Protein AF-A0A060BJV7-F1 (afdb_monomer)

Mean predicted aligned error: 6.26 Å

pLDDT: mean 88.0, std 12.85, range [50.69, 98.06]

Sequence (120 aa):
MVWEQTGLPELVHRLRPDVLHSPHYTSPQFPGVPVTITLHDATFFSNPEAHSPLKRQFFQKAVGRAVRRADSLVVPSLATRDETIRYVGGDPALFHVAYHGVDRSVFHPVDDEERRRVAR

Radius of gyration: 18.67 Å; Cα contacts (8 Å, |Δi|>4): 148; chains: 1; bounding box: 48×31×50 Å

Organism: NCBI:txid189682

Secondary structure (DSSP, 8-state):
-HHHHTHHHHHHHHH--S-EEESSS---S--SS-EEEE----TTTT-TTTS-HHHHHHHHHHHHHHHHH-SEEEESSHHHHHHHHHHH---GGGEEE-PPP--TTTSS---HHHHHHH--

Structure (mmCIF, N/CA/C/O backbone):
data_AF-A0A060BJV7-F1
#
_entry.id   AF-A0A060BJV7-F1
#
loop_
_atom_site.group_PDB
_atom_site.id
_atom_site.type_symbol
_atom_site.label_atom_id
_atom_site.label_alt_id
_atom_site.label_comp_id
_atom_site.label_asym_id
_atom_site.label_entity_id
_atom_site.label_seq_id
_atom_site.pdbx_PDB_ins_code
_atom_site.Cartn_x
_atom_site.Cartn_y
_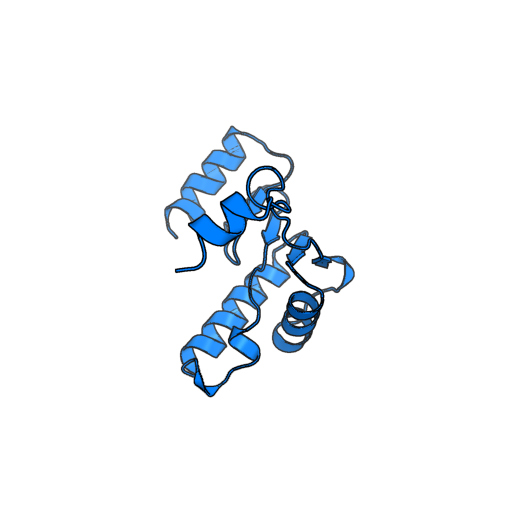atom_site.Cartn_z
_atom_site.occupancy
_atom_site.B_iso_or_equiv
_atom_site.auth_seq_id
_atom_site.auth_comp_id
_atom_site.auth_asym_id
_atom_site.auth_atom_id
_atom_site.pdbx_PDB_model_num
ATOM 1 N N . MET A 1 1 ? 0.194 15.546 7.338 1.00 70.31 1 MET A N 1
ATOM 2 C CA . MET A 1 1 ? -0.710 15.178 8.451 1.00 70.31 1 MET A CA 1
ATOM 3 C C . MET A 1 1 ? -1.943 16.067 8.529 1.00 70.31 1 MET A C 1
ATOM 5 O O . MET A 1 1 ? -3.015 15.529 8.331 1.00 70.31 1 MET A O 1
ATOM 9 N N . VAL A 1 2 ? -1.843 17.387 8.761 1.00 89.19 2 VAL A N 1
ATOM 10 C CA . VAL A 1 2 ? -3.047 18.241 8.928 1.00 89.19 2 VAL A CA 1
ATOM 11 C C . VAL A 1 2 ? -3.990 18.169 7.722 1.00 89.19 2 VAL A C 1
ATOM 13 O O . VAL A 1 2 ? -5.141 17.794 7.890 1.00 89.19 2 VAL A O 1
ATOM 16 N N . TRP A 1 3 ? -3.482 18.403 6.507 1.00 91.69 3 TRP A N 1
ATOM 17 C CA . TRP A 1 3 ? -4.282 18.304 5.278 1.00 91.69 3 TRP A CA 1
ATOM 18 C C . TRP A 1 3 ? -4.971 16.940 5.098 1.00 91.69 3 TRP A C 1
ATOM 20 O O . TRP A 1 3 ? -6.146 16.882 4.760 1.00 91.69 3 TRP A O 1
ATOM 30 N N . GLU A 1 4 ? -4.265 15.841 5.368 1.00 91.25 4 GLU A N 1
ATOM 31 C CA . GLU A 1 4 ? -4.814 14.483 5.241 1.00 91.25 4 GLU A CA 1
ATOM 32 C C . GLU A 1 4 ? -5.982 14.237 6.207 1.00 91.25 4 GLU A C 1
ATOM 34 O O . GLU A 1 4 ? -6.888 13.476 5.898 1.00 91.25 4 GLU A O 1
ATOM 39 N N . GLN A 1 5 ? -5.985 14.886 7.371 1.00 93.25 5 GLN A N 1
ATOM 40 C CA . GLN A 1 5 ? -7.025 14.689 8.378 1.00 93.25 5 GLN A CA 1
ATOM 41 C C . GLN A 1 5 ? -8.184 15.689 8.253 1.00 93.25 5 GLN A C 1
ATOM 43 O O . GLN A 1 5 ? -9.242 15.434 8.819 1.00 93.25 5 GLN A O 1
ATOM 48 N N . THR A 1 6 ? -8.016 16.800 7.524 1.00 92.88 6 THR A N 1
ATOM 49 C CA . THR A 1 6 ? -9.055 17.837 7.372 1.00 92.88 6 THR A CA 1
ATOM 50 C C . THR A 1 6 ? -9.461 18.065 5.919 1.00 92.88 6 THR A C 1
ATOM 52 O O . THR A 1 6 ? -10.615 17.851 5.558 1.00 92.88 6 THR A O 1
ATOM 55 N N . GLY A 1 7 ? -8.513 18.444 5.066 1.00 95.12 7 GLY A N 1
ATOM 56 C CA . GLY A 1 7 ? -8.778 18.786 3.673 1.00 95.12 7 GLY A CA 1
ATOM 57 C C . GLY A 1 7 ? -9.086 17.590 2.779 1.00 95.12 7 GLY A C 1
ATOM 58 O O . GLY A 1 7 ? -9.918 17.696 1.881 1.00 95.12 7 GLY A O 1
ATOM 59 N N . LEU A 1 8 ? -8.472 16.431 3.035 1.00 94.19 8 LEU A N 1
ATOM 60 C CA . LEU A 1 8 ? -8.782 15.215 2.282 1.00 94.19 8 LEU A CA 1
ATOM 61 C C . LEU A 1 8 ? -10.220 14.722 2.555 1.00 94.19 8 LEU A C 1
ATOM 63 O O . LEU A 1 8 ? -10.935 14.515 1.578 1.00 94.19 8 LEU A O 1
ATOM 67 N N . PRO A 1 9 ? -10.712 14.613 3.809 1.00 94.50 9 PRO A N 1
ATOM 68 C CA . PRO A 1 9 ? -12.130 14.351 4.079 1.00 94.50 9 PRO A CA 1
ATOM 69 C C . PRO A 1 9 ? -13.088 15.357 3.441 1.00 94.50 9 PRO A C 1
ATOM 71 O O . PRO A 1 9 ? -14.106 14.959 2.883 1.00 94.50 9 PRO A O 1
ATOM 74 N N . GLU A 1 10 ? -12.762 16.653 3.478 1.00 95.75 10 GLU A N 1
ATOM 75 C CA . GLU A 1 10 ? -13.574 17.683 2.820 1.00 95.75 10 GLU A CA 1
ATOM 76 C C . GLU A 1 10 ? -13.649 17.446 1.304 1.00 95.75 10 GLU A C 1
ATOM 78 O O . GLU A 1 10 ? -14.721 17.522 0.700 1.00 95.75 10 GLU A O 1
ATOM 83 N N . LEU A 1 11 ? -12.518 17.097 0.687 1.00 95.88 11 LEU A N 1
ATOM 84 C CA . LEU A 1 11 ? -12.453 16.756 -0.728 1.00 95.88 11 LEU A CA 1
ATOM 85 C C . LEU A 1 11 ? -13.265 15.495 -1.045 1.00 95.88 11 LEU A C 1
ATOM 87 O O . LEU A 1 11 ? -13.998 15.495 -2.031 1.00 95.88 11 LEU A O 1
ATOM 91 N N . VAL A 1 12 ? -13.178 14.453 -0.212 1.00 96.62 12 VAL A N 1
ATOM 92 C CA . VAL A 1 12 ? -13.992 1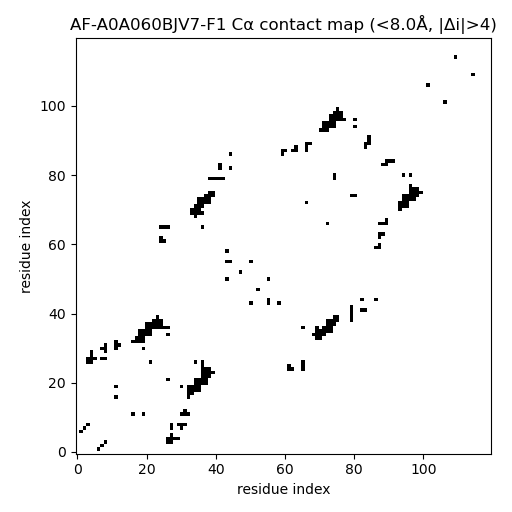3.237 -0.357 1.00 96.62 12 VAL A CA 1
ATOM 93 C C . VAL A 1 12 ? -15.477 13.577 -0.269 1.00 96.62 12 VAL A C 1
ATOM 95 O O . VAL A 1 12 ? -16.245 13.164 -1.132 1.00 96.62 12 VAL A O 1
ATOM 98 N N . HIS A 1 13 ? -15.886 14.389 0.705 1.00 95.75 13 HIS A N 1
ATOM 99 C CA . HIS A 1 13 ? -17.279 14.805 0.840 1.00 95.75 13 HIS A CA 1
ATOM 100 C C . HIS A 1 13 ? -17.774 15.586 -0.386 1.00 95.75 13 HIS A C 1
ATOM 102 O O . HIS A 1 13 ? -18.883 15.355 -0.864 1.00 95.75 13 HIS A O 1
ATOM 108 N N . ARG A 1 14 ? -16.937 16.477 -0.932 1.00 97.19 14 ARG A N 1
ATOM 109 C CA . ARG A 1 14 ? -17.271 17.291 -2.107 1.00 97.19 14 ARG A CA 1
ATOM 110 C C . ARG A 1 14 ? -17.336 16.475 -3.399 1.00 97.19 14 ARG A C 1
ATOM 112 O O . ARG A 1 14 ? -18.234 16.698 -4.206 1.00 97.19 14 ARG A O 1
ATOM 119 N N . LEU A 1 15 ? -16.385 15.566 -3.614 1.00 97.44 15 LEU A N 1
ATOM 120 C CA . LEU A 1 15 ? -16.291 14.773 -4.844 1.00 97.44 15 LEU A CA 1
ATOM 121 C C . LEU A 1 15 ? -17.174 13.521 -4.825 1.00 97.44 15 LEU A C 1
ATOM 123 O O . LEU A 1 15 ? -17.561 13.057 -5.893 1.00 97.44 15 LEU A O 1
ATOM 127 N N . ARG A 1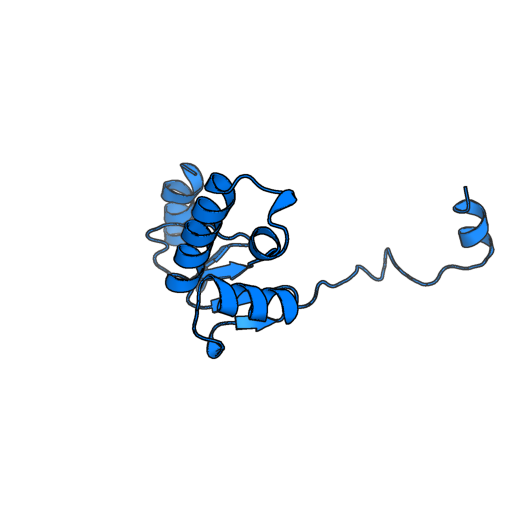 16 ? -17.513 13.005 -3.637 1.00 96.50 16 ARG A N 1
ATOM 128 C CA . ARG A 1 16 ? -18.283 11.768 -3.420 1.00 96.50 16 ARG A CA 1
ATOM 129 C C . ARG A 1 16 ? -17.736 10.570 -4.219 1.00 96.50 16 ARG A C 1
ATOM 131 O O . ARG A 1 16 ? -18.489 9.975 -4.987 1.00 96.50 16 ARG A O 1
ATOM 138 N N . PRO A 1 17 ? -16.439 10.232 -4.087 1.00 97.50 17 PRO A N 1
ATOM 139 C CA . PRO A 1 17 ? -15.899 9.034 -4.716 1.00 97.50 17 PRO A CA 1
ATOM 140 C C . PRO A 1 17 ? -16.491 7.776 -4.070 1.00 97.50 17 PRO A C 1
ATOM 142 O O . PRO A 1 17 ? -16.837 7.790 -2.890 1.00 97.50 17 PRO A O 1
ATOM 145 N N . ASP A 1 18 ? -16.529 6.670 -4.810 1.00 98.06 18 ASP A N 1
ATOM 146 C CA . ASP A 1 18 ? -16.944 5.375 -4.256 1.00 98.06 18 ASP A CA 1
ATOM 147 C C . ASP A 1 18 ? -15.888 4.781 -3.310 1.00 98.06 18 ASP A C 1
ATOM 149 O O . ASP A 1 18 ? -16.225 4.070 -2.367 1.00 98.06 18 ASP A O 1
ATOM 153 N N . VAL A 1 19 ? -14.603 5.071 -3.557 1.00 97.31 19 VAL A N 1
ATOM 154 C CA . VAL A 1 19 ? -13.457 4.556 -2.790 1.00 97.31 19 VAL A CA 1
ATOM 155 C C . VAL A 1 19 ? -12.370 5.626 -2.683 1.00 97.31 19 VAL A C 1
ATOM 157 O O . VAL A 1 19 ? -12.064 6.322 -3.654 1.00 97.31 19 VAL A O 1
ATOM 160 N N . LEU A 1 20 ? -11.738 5.725 -1.513 1.00 97.31 20 LEU A N 1
ATOM 161 C CA . LEU A 1 20 ? -10.508 6.487 -1.311 1.00 97.31 20 LEU A CA 1
ATOM 162 C C . LEU A 1 20 ? -9.297 5.551 -1.388 1.00 97.31 20 LEU A C 1
ATOM 164 O O . LEU A 1 20 ? -9.131 4.674 -0.544 1.00 97.31 20 LEU A O 1
ATOM 168 N N . HIS A 1 21 ? -8.411 5.772 -2.359 1.00 96.81 21 HIS A N 1
ATOM 169 C CA . HIS A 1 21 ? -7.136 5.057 -2.431 1.00 96.81 21 HIS A CA 1
ATOM 170 C C . HIS A 1 21 ? -6.007 5.891 -1.815 1.00 96.81 21 HIS A C 1
ATOM 172 O O . HIS A 1 21 ? -5.620 6.926 -2.356 1.00 96.81 21 HIS A O 1
ATOM 178 N N . SER A 1 22 ? -5.465 5.428 -0.690 1.00 94.81 22 SER A N 1
ATOM 179 C CA . SER A 1 22 ? -4.267 5.982 -0.055 1.00 94.81 22 SER A CA 1
ATOM 180 C C . SER A 1 22 ? -3.032 5.180 -0.488 1.00 94.81 22 SER A C 1
ATOM 182 O O . SER A 1 22 ? -2.864 4.042 -0.044 1.00 94.81 22 SER A O 1
ATOM 184 N N . PRO A 1 23 ? -2.111 5.736 -1.295 1.00 91.69 23 PRO A N 1
ATOM 185 C CA . PRO A 1 23 ? -0.916 5.027 -1.767 1.00 91.69 23 PRO A CA 1
ATOM 186 C C . PRO A 1 23 ? 0.191 4.933 -0.693 1.00 91.69 23 PRO A C 1
ATOM 188 O O . PRO A 1 23 ? 1.379 4.912 -0.998 1.00 91.69 23 PRO A O 1
ATOM 191 N N . HIS A 1 24 ? -0.186 4.953 0.584 1.00 86.31 24 HIS A N 1
ATOM 192 C CA . HIS A 1 24 ? 0.718 4.981 1.725 1.00 86.31 24 HIS A CA 1
ATOM 193 C C . HIS A 1 24 ? -0.009 4.487 2.984 1.00 86.31 24 HIS A C 1
ATOM 195 O O . HIS A 1 24 ? -1.234 4.540 3.040 1.00 86.31 24 HIS A O 1
ATOM 201 N N . TYR A 1 25 ? 0.718 4.086 4.037 1.00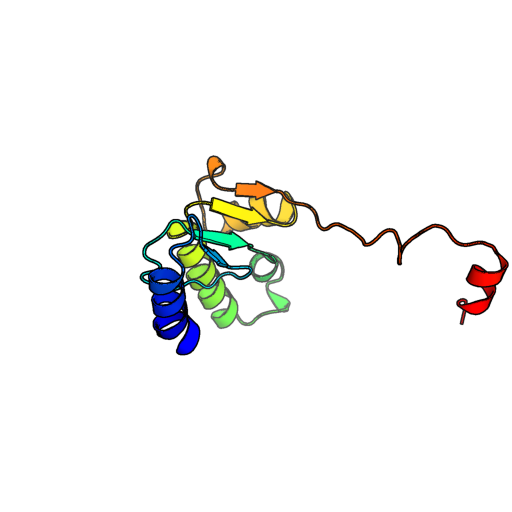 83.94 25 TYR A N 1
ATOM 202 C CA . TYR A 1 25 ? 0.150 3.547 5.290 1.00 83.94 25 TYR A CA 1
ATOM 203 C C . TYR A 1 25 ? -0.681 4.555 6.118 1.00 83.94 25 TYR A C 1
ATOM 205 O O . TYR A 1 25 ? -1.031 4.285 7.268 1.00 83.94 25 TYR A O 1
ATOM 213 N N . THR A 1 26 ? -0.978 5.733 5.573 1.00 87.94 26 THR A N 1
ATOM 214 C CA . THR A 1 26 ? -1.750 6.792 6.219 1.00 87.94 26 THR A CA 1
ATOM 215 C C . THR A 1 26 ? -3.048 7.052 5.462 1.00 87.94 26 THR A C 1
ATOM 217 O O . THR A 1 26 ? -3.111 7.033 4.232 1.00 87.94 26 THR A O 1
ATOM 220 N N . SER A 1 27 ? -4.116 7.280 6.215 1.00 91.06 27 SER A N 1
ATOM 221 C CA . SER A 1 27 ? -5.421 7.654 5.687 1.00 91.06 27 SER A CA 1
ATOM 222 C C . SER A 1 27 ? -6.140 8.561 6.692 1.00 91.06 27 SER A C 1
ATOM 224 O O . SER A 1 27 ? -5.770 8.591 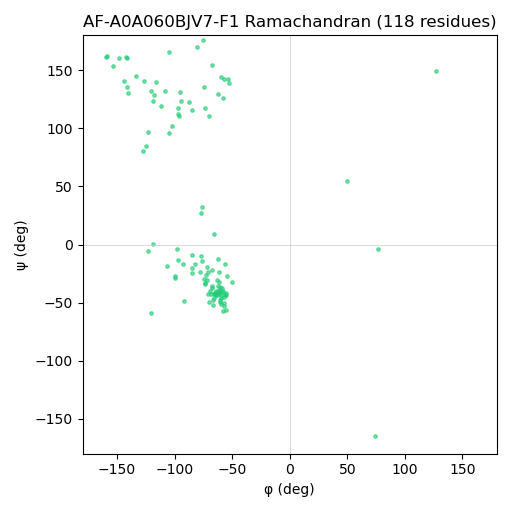7.879 1.00 91.06 27 SER A O 1
ATOM 226 N N . PRO A 1 28 ? -7.149 9.334 6.255 1.00 91.44 28 PRO A N 1
ATOM 227 C CA . PRO A 1 28 ? -7.961 10.105 7.178 1.00 91.44 28 PRO A CA 1
ATOM 228 C C . PRO A 1 28 ? -8.598 9.202 8.232 1.00 91.44 28 PRO A C 1
ATOM 230 O O . PRO A 1 28 ? -9.053 8.096 7.938 1.00 91.44 28 PRO A O 1
ATOM 233 N N . GLN A 1 29 ? -8.693 9.689 9.467 1.00 90.12 29 GLN A N 1
ATOM 234 C CA . GLN A 1 29 ? -9.404 8.969 10.517 1.00 90.12 29 GLN A CA 1
ATOM 235 C C . GLN A 1 29 ? -10.888 8.804 10.156 1.00 90.12 29 GLN A C 1
ATOM 237 O O . GLN A 1 29 ? -11.469 7.764 10.430 1.00 90.12 29 GLN A O 1
ATOM 242 N N . PHE A 1 30 ? -11.515 9.776 9.503 1.00 92.19 30 PHE A N 1
ATOM 243 C CA . PHE A 1 30 ? -12.923 9.680 9.116 1.00 92.19 30 PHE A CA 1
ATOM 244 C C . PHE A 1 30 ? -13.059 9.972 7.620 1.00 92.19 30 PHE A C 1
ATOM 246 O O . PHE A 1 30 ? -13.352 11.104 7.245 1.00 92.19 30 PHE A O 1
ATOM 253 N N . PRO A 1 31 ? -12.782 8.976 6.757 1.00 91.12 31 PRO A N 1
ATOM 254 C CA . PRO A 1 31 ? -12.785 9.158 5.308 1.00 91.12 31 PRO A CA 1
ATOM 255 C C . PRO A 1 31 ? -14.207 9.294 4.745 1.00 91.12 31 PRO A C 1
ATOM 257 O O . PRO A 1 31 ? -14.385 9.928 3.716 1.00 91.12 31 PRO A O 1
ATOM 260 N N . GLY A 1 32 ? -15.221 8.726 5.412 1.00 93.56 32 GLY A N 1
ATOM 261 C CA . GLY A 1 32 ? -16.627 8.777 4.979 1.00 93.56 32 GLY A CA 1
ATOM 262 C C . GLY A 1 32 ? -16.984 7.834 3.823 1.00 93.56 32 GLY A C 1
ATOM 263 O O . GLY A 1 32 ? -18.154 7.736 3.469 1.00 93.56 32 GLY A O 1
ATOM 264 N N . VAL A 1 33 ? -15.994 7.131 3.271 1.00 96.81 33 VAL A N 1
ATOM 265 C CA . VAL A 1 33 ? -16.099 6.157 2.174 1.00 96.81 33 VAL A CA 1
ATOM 266 C C . VAL A 1 33 ? -15.134 4.993 2.441 1.00 96.81 33 VAL A C 1
ATOM 268 O O . VAL A 1 33 ? -14.201 5.180 3.235 1.00 96.81 33 VAL A O 1
ATOM 271 N N . PRO A 1 34 ? -15.315 3.827 1.793 1.00 97.50 34 PRO A N 1
ATOM 272 C CA . PRO A 1 34 ? -14.353 2.732 1.857 1.00 97.50 34 PRO A CA 1
ATOM 273 C C . PRO A 1 34 ? -12.932 3.169 1.475 1.00 97.50 34 PRO A C 1
ATOM 275 O O . PRO A 1 34 ? -12.744 3.981 0.563 1.00 97.50 34 PRO A O 1
ATOM 278 N N . VAL A 1 35 ? -11.923 2.623 2.155 1.00 97.19 35 VAL A N 1
ATOM 279 C CA . VAL A 1 35 ? -10.511 2.973 1.964 1.00 97.19 35 VAL A CA 1
ATOM 280 C C . VAL A 1 35 ? -9.692 1.776 1.507 1.00 97.19 35 VAL A C 1
ATOM 282 O O . VAL A 1 35 ? -9.556 0.781 2.220 1.00 97.19 35 VAL A O 1
ATOM 285 N N . THR A 1 36 ? -9.034 1.938 0.364 1.00 97.62 36 THR A N 1
ATOM 286 C CA . THR A 1 36 ? -7.951 1.060 -0.080 1.00 97.62 36 THR A CA 1
ATOM 287 C C . THR A 1 36 ? -6.612 1.670 0.312 1.00 97.62 36 THR A C 1
ATOM 289 O O . THR A 1 36 ? -6.364 2.846 0.044 1.00 97.62 36 THR A O 1
ATOM 292 N N . ILE A 1 37 ? -5.720 0.889 0.919 1.00 96.81 37 ILE A N 1
ATOM 293 C CA . ILE A 1 37 ? -4.378 1.348 1.304 1.00 96.81 37 ILE A CA 1
ATOM 294 C C . ILE A 1 37 ? -3.310 0.539 0.570 1.00 96.81 37 ILE A C 1
ATOM 296 O O . ILE A 1 37 ? -3.309 -0.686 0.649 1.00 96.81 37 ILE A O 1
ATOM 300 N N . THR A 1 38 ? -2.354 1.208 -0.079 1.00 95.75 38 THR A N 1
ATOM 301 C CA . THR A 1 38 ? -1.140 0.541 -0.567 1.00 95.75 38 THR A CA 1
ATOM 302 C C . THR A 1 38 ? -0.070 0.516 0.519 1.00 95.75 38 THR A C 1
ATOM 304 O O . THR A 1 38 ? 0.371 1.560 1.005 1.00 95.75 38 THR A O 1
ATOM 307 N N . LEU A 1 39 ? 0.396 -0.681 0.867 1.00 92.81 39 LEU A N 1
ATOM 308 C CA . LEU A 1 39 ? 1.565 -0.890 1.712 1.00 92.81 39 LEU A CA 1
ATOM 309 C C . LEU A 1 39 ? 2.746 -1.267 0.817 1.00 92.81 39 LEU A C 1
ATOM 311 O O . LEU A 1 39 ? 2.849 -2.395 0.341 1.00 92.81 39 LEU A O 1
ATOM 315 N N . HIS A 1 40 ? 3.624 -0.298 0.566 1.00 86.56 40 HIS A N 1
ATOM 316 C CA . HIS A 1 40 ? 4.799 -0.501 -0.284 1.00 86.56 40 HIS A CA 1
ATOM 317 C C . HIS A 1 40 ? 5.884 -1.332 0.385 1.00 86.56 40 HIS A C 1
ATOM 319 O O . HIS A 1 40 ? 6.588 -2.074 -0.293 1.00 86.56 40 HIS A O 1
ATOM 325 N N . ASP A 1 41 ? 6.024 -1.199 1.700 1.00 74.94 41 ASP A N 1
ATOM 326 C CA . ASP A 1 41 ? 7.172 -1.751 2.388 1.00 74.94 41 ASP A CA 1
ATOM 327 C C . ASP A 1 41 ? 6.802 -2.351 3.741 1.00 74.94 41 ASP A C 1
ATOM 329 O O . ASP A 1 41 ? 6.056 -1.768 4.532 1.00 74.94 41 ASP A O 1
ATOM 333 N N . ALA A 1 42 ? 7.361 -3.529 3.980 1.00 64.75 42 ALA A N 1
ATOM 334 C CA . ALA A 1 42 ? 7.332 -4.254 5.238 1.00 64.75 42 ALA A CA 1
ATOM 335 C C . ALA A 1 42 ? 8.762 -4.456 5.793 1.00 64.75 42 ALA A C 1
ATOM 337 O O . ALA A 1 42 ? 8.927 -4.944 6.907 1.00 64.75 42 ALA A O 1
ATOM 338 N N . THR A 1 43 ? 9.811 -3.977 5.111 1.00 56.31 43 THR A N 1
ATOM 339 C CA . THR A 1 43 ? 11.218 -4.141 5.525 1.00 56.31 43 THR A CA 1
ATOM 340 C C . THR A 1 43 ? 11.567 -3.485 6.858 1.00 56.31 43 THR A C 1
ATOM 342 O O . THR A 1 43 ? 12.580 -3.831 7.468 1.00 56.31 43 THR A O 1
ATOM 345 N N . PHE A 1 44 ? 10.693 -2.634 7.407 1.00 54.69 44 PHE A N 1
ATOM 346 C CA . PHE A 1 44 ? 10.784 -2.206 8.807 1.00 54.69 44 PHE A CA 1
ATOM 347 C C . PHE A 1 44 ? 10.781 -3.379 9.802 1.00 54.69 44 PHE A C 1
ATOM 349 O O . PHE A 1 44 ? 11.133 -3.191 10.970 1.00 54.69 44 PHE A O 1
ATOM 356 N N . PHE A 1 45 ? 10.371 -4.573 9.371 1.00 53.19 45 PHE A N 1
ATOM 357 C CA . PHE A 1 45 ? 10.282 -5.756 10.208 1.00 53.19 45 PHE A CA 1
ATOM 358 C C . PHE A 1 45 ? 11.468 -6.729 10.069 1.00 53.19 45 PHE A C 1
ATOM 360 O O . PHE A 1 45 ? 11.792 -7.398 11.055 1.00 53.19 45 PHE A O 1
ATOM 367 N N . SER A 1 46 ? 12.148 -6.774 8.917 1.00 51.78 46 SER A N 1
ATOM 368 C CA . SER A 1 46 ? 13.171 -7.785 8.586 1.00 51.78 46 SER A CA 1
ATOM 369 C C . SER A 1 46 ? 14.620 -7.365 8.826 1.00 51.78 46 SER A C 1
ATOM 371 O O . SER A 1 46 ? 15.481 -8.244 8.850 1.00 51.78 46 SER A O 1
ATOM 373 N N . ASN A 1 47 ? 14.915 -6.076 9.050 1.00 50.69 47 ASN A N 1
ATOM 374 C CA . ASN A 1 47 ? 16.294 -5.622 9.276 1.00 50.69 47 ASN A CA 1
ATOM 375 C C . ASN A 1 47 ? 16.470 -4.832 10.597 1.00 50.69 47 ASN A C 1
ATOM 377 O O . ASN A 1 47 ? 16.415 -3.599 10.606 1.00 50.69 47 ASN A O 1
ATOM 381 N N . PRO A 1 48 ? 16.674 -5.523 11.740 1.00 53.25 48 PRO A N 1
ATOM 382 C CA . PRO A 1 48 ? 16.780 -4.909 13.068 1.00 53.25 48 PRO A CA 1
ATOM 383 C C . PRO A 1 48 ? 17.952 -3.931 13.226 1.00 53.25 48 PRO A C 1
ATOM 385 O O . PRO A 1 48 ? 17.890 -3.055 14.084 1.00 53.25 48 PRO A O 1
ATOM 388 N N . GLU A 1 49 ? 19.004 -4.069 12.415 1.00 55.12 49 GLU A N 1
ATOM 389 C CA . GLU A 1 49 ? 20.215 -3.240 12.492 1.00 55.12 49 GLU A CA 1
ATOM 390 C C . GLU A 1 49 ? 20.086 -1.912 11.729 1.00 55.12 49 GLU A C 1
ATOM 392 O O . GLU A 1 49 ? 20.780 -0.946 12.039 1.00 55.12 49 GLU A O 1
ATOM 397 N N . ALA A 1 50 ? 19.152 -1.816 10.776 1.00 53.12 50 ALA A N 1
ATOM 398 C CA . ALA A 1 50 ? 18.938 -0.607 9.978 1.00 53.12 50 ALA A CA 1
ATOM 399 C C . ALA A 1 50 ? 18.073 0.452 10.694 1.00 53.12 50 ALA A C 1
ATOM 401 O O . ALA A 1 50 ? 18.044 1.622 10.291 1.00 53.12 50 ALA A O 1
ATOM 402 N N . HIS A 1 51 ? 17.345 0.075 11.755 1.00 54.69 51 HIS A N 1
ATOM 403 C CA . HIS A 1 51 ? 16.353 0.938 12.398 1.00 54.69 51 HIS A CA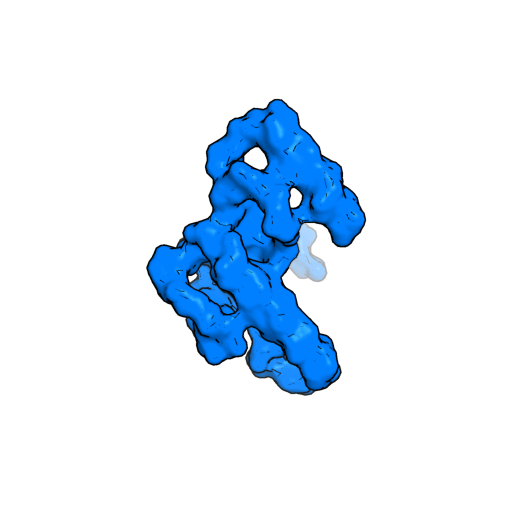 1
ATOM 404 C C . HIS A 1 51 ? 16.356 0.831 13.928 1.00 54.69 51 HIS A C 1
ATOM 406 O O . HIS A 1 51 ? 16.235 -0.245 14.501 1.00 54.69 51 HIS A O 1
ATOM 412 N N . SER A 1 52 ? 16.393 1.986 14.605 1.00 61.06 52 SER A N 1
ATOM 413 C CA . SER A 1 52 ? 16.242 2.068 16.064 1.00 61.06 52 SER A CA 1
ATOM 414 C C . SER A 1 52 ? 14.966 1.337 16.541 1.00 61.06 52 SER A C 1
ATOM 416 O O . SER A 1 52 ? 13.907 1.519 15.927 1.00 61.06 52 SER A O 1
ATOM 418 N N . PRO A 1 53 ? 15.004 0.582 17.659 1.00 62.38 53 PRO A N 1
ATOM 419 C CA . PRO A 1 53 ? 13.851 -0.147 18.207 1.00 62.38 53 PRO A CA 1
ATOM 420 C C . PRO A 1 53 ? 12.579 0.701 18.369 1.00 62.38 53 PRO A C 1
ATOM 422 O O . PRO A 1 53 ? 11.463 0.211 18.180 1.00 62.38 53 PRO A O 1
ATOM 425 N N . LEU A 1 54 ? 12.748 1.995 18.657 1.00 63.50 54 LEU A N 1
ATOM 426 C CA . LEU A 1 54 ? 11.667 2.977 18.766 1.00 63.50 54 LEU A CA 1
ATOM 427 C C . LEU A 1 54 ? 10.956 3.224 17.428 1.00 63.50 54 LEU A C 1
ATOM 429 O O . LEU A 1 54 ? 9.725 3.263 17.381 1.00 63.50 54 LEU A O 1
ATOM 433 N N . LYS A 1 55 ? 11.713 3.335 16.327 1.00 65.31 55 LYS A N 1
ATOM 434 C CA . LYS A 1 55 ? 11.142 3.463 14.979 1.00 65.31 55 LYS A CA 1
ATOM 435 C C . LYS A 1 55 ? 10.382 2.201 14.603 1.00 65.31 55 LYS A C 1
ATOM 437 O O . LYS A 1 55 ? 9.266 2.312 14.106 1.00 65.31 55 LYS A O 1
ATOM 442 N N . ARG A 1 56 ? 10.922 1.019 14.924 1.00 72.31 56 ARG A N 1
ATOM 443 C CA . ARG A 1 56 ? 10.241 -0.255 14.659 1.00 72.31 56 ARG A CA 1
ATOM 444 C C . ARG A 1 56 ? 8.860 -0.276 15.299 1.00 72.31 56 ARG A C 1
ATOM 446 O O . ARG A 1 56 ? 7.877 -0.414 14.583 1.00 72.31 56 ARG A O 1
ATOM 453 N N . GLN A 1 57 ? 8.771 -0.055 16.613 1.00 73.94 57 GLN A N 1
ATOM 454 C CA . GLN A 1 57 ? 7.492 -0.045 17.336 1.00 73.94 57 GLN A CA 1
ATOM 455 C C . GLN A 1 57 ? 6.505 0.995 16.796 1.00 73.94 57 GLN A C 1
ATOM 457 O O . GLN A 1 57 ? 5.308 0.713 16.705 1.00 73.94 57 GLN A O 1
ATOM 462 N N . PHE A 1 58 ? 6.989 2.186 16.435 1.00 79.31 58 PHE A N 1
ATOM 463 C CA . PHE A 1 58 ? 6.157 3.211 15.814 1.00 79.31 58 PHE A CA 1
ATOM 464 C C . PHE A 1 58 ? 5.564 2.724 14.485 1.00 79.31 58 PHE A C 1
ATOM 466 O O . PHE A 1 58 ? 4.347 2.790 14.308 1.00 79.31 58 PHE A O 1
ATOM 473 N N . PHE A 1 59 ? 6.389 2.168 13.594 1.00 78.56 59 PHE A N 1
ATOM 474 C CA . PHE A 1 59 ? 5.929 1.658 12.303 1.00 78.56 59 PHE A CA 1
ATOM 475 C C . PHE A 1 59 ? 4.986 0.463 12.452 1.00 78.56 59 PHE A C 1
ATOM 477 O O . PHE A 1 59 ? 3.939 0.470 11.814 1.00 78.56 59 PHE A O 1
ATOM 484 N N . GLN A 1 60 ? 5.245 -0.499 13.354 1.00 82.12 60 GLN A N 1
ATOM 485 C CA . GLN A 1 60 ? 4.294 -1.609 13.562 1.00 82.12 60 GLN A CA 1
ATOM 486 C C . GLN A 1 60 ? 2.929 -1.088 14.034 1.00 82.12 60 GLN A C 1
ATOM 488 O O . GLN A 1 60 ? 1.888 -1.572 13.596 1.00 82.12 60 GLN A O 1
ATOM 493 N N . LYS A 1 61 ? 2.910 -0.068 14.904 1.00 86.62 61 LYS A N 1
ATOM 494 C CA . LYS A 1 61 ? 1.661 0.556 15.364 1.00 86.62 61 LYS A CA 1
ATOM 495 C C . LYS A 1 61 ? 0.952 1.320 14.246 1.00 86.62 61 LYS A C 1
ATOM 497 O O . LYS A 1 61 ? -0.272 1.223 14.148 1.00 86.62 61 LYS A O 1
ATOM 502 N N . ALA A 1 62 ? 1.691 2.072 13.432 1.00 86.69 62 ALA A N 1
ATOM 503 C CA . ALA A 1 62 ? 1.145 2.845 12.319 1.00 86.69 62 ALA A CA 1
ATOM 504 C C . ALA A 1 62 ? 0.583 1.927 11.224 1.00 86.69 62 ALA A C 1
ATOM 506 O O . ALA A 1 62 ? -0.595 2.032 10.893 1.00 86.69 62 ALA A O 1
ATOM 507 N N . VAL A 1 63 ? 1.377 0.963 10.754 1.00 89.44 63 VAL A N 1
ATOM 508 C CA . VAL A 1 63 ? 0.961 -0.034 9.757 1.00 89.44 63 VAL A CA 1
ATOM 509 C C . VAL A 1 63 ? -0.164 -0.904 10.308 1.00 89.44 63 VAL A C 1
ATOM 511 O O . VAL A 1 63 ? -1.172 -1.090 9.641 1.00 89.44 63 VAL A O 1
ATOM 514 N N . GLY A 1 64 ? -0.082 -1.351 11.564 1.00 91.81 64 GLY A N 1
ATOM 515 C CA . GLY A 1 64 ? -1.172 -2.099 12.190 1.00 91.81 64 GLY A CA 1
ATOM 516 C C . GLY A 1 64 ? -2.472 -1.294 12.282 1.00 91.81 64 GLY A C 1
ATOM 517 O O . GLY A 1 64 ? -3.558 -1.859 12.184 1.00 91.81 64 GLY A O 1
ATOM 518 N N . ARG A 1 65 ? -2.400 0.034 12.446 1.00 91.38 65 ARG A N 1
ATOM 519 C CA . ARG A 1 65 ? -3.586 0.898 12.358 1.00 91.38 65 ARG A CA 1
ATOM 520 C C . ARG A 1 65 ? -4.111 0.981 10.926 1.00 91.38 65 ARG A C 1
ATOM 522 O O . ARG A 1 65 ? -5.324 0.943 10.773 1.00 91.38 65 ARG A O 1
ATOM 529 N N . ALA A 1 66 ? -3.240 1.070 9.926 1.00 91.44 66 ALA A N 1
ATOM 530 C CA . ALA A 1 66 ? -3.633 1.061 8.520 1.00 91.44 66 ALA A CA 1
ATOM 531 C C . ALA A 1 66 ? -4.367 -0.240 8.160 1.00 91.44 66 ALA A C 1
ATOM 533 O O . ALA A 1 66 ? -5.500 -0.190 7.698 1.00 91.44 66 ALA A O 1
ATOM 534 N N . VAL A 1 67 ? -3.778 -1.392 8.498 1.00 94.44 67 VAL A N 1
ATOM 535 C CA . VAL A 1 67 ? -4.352 -2.725 8.246 1.00 94.44 67 VAL A CA 1
ATOM 536 C C . VAL A 1 67 ? -5.736 -2.879 8.870 1.00 94.44 67 VAL A C 1
ATOM 538 O O . VAL A 1 67 ? -6.643 -3.384 8.226 1.00 94.44 67 VAL A O 1
ATOM 541 N N . ARG A 1 68 ? -5.931 -2.416 10.111 1.00 93.12 68 ARG A N 1
ATOM 542 C CA . ARG A 1 68 ? -7.235 -2.522 10.792 1.00 93.12 68 ARG A CA 1
ATOM 543 C C . ARG A 1 68 ? -8.316 -1.591 10.244 1.00 93.12 68 ARG A C 1
ATOM 545 O O . ARG A 1 68 ? -9.475 -1.770 10.595 1.00 93.12 68 ARG A O 1
ATOM 552 N N . ARG A 1 69 ? -7.940 -0.537 9.518 1.00 92.12 69 ARG A N 1
ATOM 553 C CA . ARG A 1 69 ? -8.872 0.501 9.046 1.00 92.12 69 ARG A CA 1
ATOM 554 C C . ARG A 1 69 ? -9.161 0.414 7.558 1.00 92.12 69 ARG A C 1
ATOM 556 O O . ARG A 1 69 ? -10.105 1.053 7.118 1.00 92.12 69 ARG A O 1
ATOM 563 N N . ALA A 1 70 ? -8.315 -0.277 6.807 1.00 95.69 70 ALA A N 1
ATOM 564 C CA . ALA A 1 70 ? -8.494 -0.450 5.384 1.00 95.69 70 ALA A CA 1
ATOM 565 C C . ALA A 1 70 ? -9.622 -1.450 5.114 1.00 95.69 70 ALA A C 1
ATOM 567 O O . ALA A 1 70 ? -9.665 -2.518 5.722 1.00 95.69 70 ALA A O 1
ATOM 568 N N . ASP A 1 71 ? -10.486 -1.113 4.164 1.00 97.25 71 ASP A N 1
ATOM 569 C CA . ASP A 1 71 ? -11.457 -2.037 3.582 1.00 97.25 71 ASP A CA 1
ATOM 570 C C . ASP A 1 71 ? -10.778 -2.971 2.568 1.00 97.25 71 ASP A C 1
ATOM 572 O O . ASP A 1 71 ? -11.250 -4.077 2.325 1.00 97.25 71 ASP A O 1
ATOM 576 N N . SER A 1 72 ? -9.643 -2.550 1.996 1.00 97.69 72 SER A N 1
ATOM 577 C CA . SER A 1 72 ? -8.748 -3.415 1.226 1.00 97.69 72 SER A CA 1
ATOM 578 C C . SER A 1 72 ? -7.301 -2.918 1.231 1.00 97.69 72 SER A C 1
ATOM 580 O O . SER A 1 72 ? -7.010 -1.729 1.386 1.00 97.69 72 SER A O 1
ATOM 582 N N . LEU A 1 73 ? -6.359 -3.841 1.066 1.00 97.94 73 LEU A N 1
ATOM 583 C CA . LEU A 1 73 ? -4.923 -3.586 1.109 1.00 97.94 73 LEU A CA 1
ATOM 584 C C . LEU A 1 73 ? -4.287 -3.990 -0.215 1.00 97.94 73 LEU A C 1
ATOM 586 O O . LEU A 1 73 ? -4.500 -5.098 -0.694 1.00 97.94 73 LEU A O 1
ATOM 590 N N . VAL A 1 74 ? -3.464 -3.119 -0.787 1.00 97.62 74 VAL A N 1
ATOM 591 C CA . VAL A 1 74 ? -2.659 -3.412 -1.976 1.00 97.62 74 VAL A CA 1
ATOM 592 C C . VAL A 1 74 ? -1.197 -3.525 -1.565 1.00 97.62 74 VAL A C 1
ATOM 594 O O . VAL A 1 74 ? -0.676 -2.674 -0.848 1.00 97.62 74 VAL A O 1
ATOM 597 N N . VAL A 1 75 ? -0.517 -4.570 -2.019 1.00 96.38 75 VAL A N 1
ATOM 598 C CA . VAL A 1 75 ? 0.902 -4.814 -1.724 1.00 96.38 75 VAL A CA 1
ATOM 599 C C . VAL A 1 75 ? 1.656 -5.183 -3.000 1.00 96.38 75 VAL A C 1
ATOM 601 O O . VAL A 1 75 ? 1.094 -5.867 -3.857 1.00 96.38 75 VAL A O 1
ATOM 604 N N . PRO A 1 76 ? 2.930 -4.781 -3.150 1.00 95.81 76 PRO A N 1
ATOM 605 C CA . PRO A 1 76 ? 3.674 -4.988 -4.390 1.00 95.81 76 PRO A CA 1
ATOM 606 C C . PRO A 1 76 ? 4.167 -6.425 -4.576 1.00 95.81 76 PRO A C 1
ATOM 608 O O . PRO A 1 76 ? 4.683 -6.771 -5.637 1.00 95.81 76 PRO A O 1
ATOM 611 N N . SER A 1 77 ? 4.065 -7.268 -3.546 1.00 94.94 77 SER A N 1
ATOM 612 C CA . SER A 1 77 ? 4.544 -8.644 -3.594 1.00 94.94 77 SER A CA 1
ATOM 613 C C . SER A 1 77 ? 3.881 -9.532 -2.540 1.00 94.94 77 SER A C 1
ATOM 615 O O . SER A 1 77 ? 3.352 -9.051 -1.534 1.00 94.94 77 SER A O 1
ATOM 617 N N . LEU A 1 78 ? 3.976 -10.849 -2.746 1.00 95.56 78 LEU A N 1
ATOM 618 C CA . LEU A 1 78 ? 3.637 -11.848 -1.728 1.00 95.56 78 LEU A CA 1
ATOM 619 C C . LEU A 1 78 ? 4.515 -11.701 -0.479 1.00 95.56 78 LEU A C 1
ATOM 621 O O . LEU A 1 78 ? 4.013 -11.832 0.630 1.00 95.56 78 LEU A O 1
ATOM 625 N N . ALA A 1 79 ? 5.794 -11.351 -0.646 1.00 92.25 79 ALA A N 1
ATOM 626 C CA . ALA A 1 79 ? 6.705 -11.146 0.477 1.00 92.25 79 ALA A CA 1
ATOM 627 C C . ALA A 1 79 ? 6.219 -10.013 1.396 1.00 92.25 79 ALA A C 1
ATOM 629 O O . ALA A 1 79 ? 6.099 -10.210 2.601 1.00 92.25 79 ALA A O 1
ATOM 630 N N . THR A 1 80 ? 5.841 -8.863 0.825 1.00 91.81 80 THR A N 1
ATOM 631 C CA . THR A 1 80 ? 5.295 -7.727 1.583 1.00 91.81 80 THR A CA 1
ATOM 632 C C . THR A 1 80 ? 3.989 -8.096 2.286 1.00 91.81 80 THR A C 1
ATOM 634 O O . THR A 1 80 ? 3.790 -7.717 3.442 1.00 91.81 80 THR A O 1
ATOM 637 N N . ARG A 1 81 ? 3.108 -8.863 1.623 1.00 94.62 81 ARG A N 1
ATOM 638 C CA . ARG A 1 81 ? 1.870 -9.385 2.224 1.00 94.62 81 ARG A CA 1
ATOM 639 C C . ARG A 1 81 ? 2.172 -10.228 3.460 1.00 94.62 81 ARG A C 1
ATOM 641 O O . ARG A 1 81 ? 1.669 -9.947 4.545 1.00 94.62 81 ARG A O 1
ATOM 648 N N . ASP A 1 82 ? 2.984 -11.260 3.273 1.00 93.12 82 ASP A N 1
ATOM 649 C CA . ASP A 1 82 ? 3.236 -12.293 4.273 1.00 93.12 82 ASP A CA 1
ATOM 650 C C . ASP A 1 82 ? 3.996 -11.717 5.467 1.00 93.12 82 ASP A C 1
ATOM 652 O O . ASP A 1 82 ? 3.701 -12.043 6.617 1.00 93.12 82 ASP A O 1
ATOM 656 N N . GLU A 1 83 ? 4.926 -10.798 5.210 1.00 90.56 83 GLU A N 1
ATOM 657 C CA . GLU A 1 83 ? 5.634 -10.068 6.250 1.00 90.56 83 GLU A CA 1
ATOM 658 C C . GLU A 1 83 ? 4.691 -9.145 7.033 1.00 90.56 83 GLU A C 1
ATOM 660 O O . GLU A 1 83 ? 4.670 -9.183 8.262 1.00 90.56 83 GLU A O 1
ATOM 665 N N . THR A 1 84 ? 3.835 -8.379 6.352 1.00 91.44 84 THR A N 1
ATOM 666 C CA . THR A 1 84 ? 2.837 -7.536 7.028 1.00 91.44 84 THR A CA 1
ATOM 667 C C . THR A 1 84 ? 1.946 -8.380 7.943 1.00 91.44 84 THR A C 1
ATOM 669 O O . THR A 1 84 ? 1.841 -8.093 9.136 1.00 91.44 84 THR A O 1
ATOM 672 N N . ILE A 1 85 ? 1.379 -9.476 7.433 1.00 93.25 85 ILE A N 1
ATOM 673 C CA . ILE A 1 85 ? 0.527 -10.376 8.223 1.00 93.25 85 ILE A CA 1
ATOM 674 C C . ILE A 1 85 ? 1.300 -10.958 9.412 1.00 93.25 85 ILE A C 1
ATOM 676 O O . ILE A 1 85 ? 0.786 -10.970 10.531 1.00 93.25 85 ILE A O 1
ATOM 680 N N . ARG A 1 86 ? 2.552 -11.386 9.212 1.00 90.69 86 ARG A N 1
ATOM 681 C CA . ARG A 1 86 ? 3.401 -11.938 10.278 1.00 90.69 86 ARG A CA 1
ATOM 682 C C . ARG A 1 86 ? 3.623 -10.952 11.426 1.00 90.69 86 ARG A C 1
ATOM 684 O O . ARG A 1 86 ? 3.631 -11.377 12.579 1.00 90.69 86 ARG A O 1
ATOM 691 N N . TYR A 1 87 ? 3.845 -9.671 11.136 1.00 86.81 87 TYR A N 1
ATOM 692 C CA . TYR A 1 87 ? 4.276 -8.701 12.150 1.00 86.81 87 TYR A CA 1
ATOM 693 C C . TYR A 1 87 ? 3.164 -7.815 12.711 1.00 86.81 87 TYR A C 1
ATOM 695 O O . TYR A 1 87 ? 3.281 -7.361 13.851 1.00 86.81 87 TYR A O 1
ATOM 703 N N . VAL A 1 88 ? 2.111 -7.536 11.941 1.00 89.75 88 VAL A N 1
ATOM 704 C CA . VAL A 1 88 ? 1.001 -6.668 12.374 1.00 89.75 88 VAL A CA 1
ATOM 705 C C . VAL A 1 88 ? -0.370 -7.343 12.316 1.00 89.75 88 VAL A C 1
ATOM 707 O O . VAL A 1 88 ? -1.345 -6.756 12.791 1.00 89.75 88 VAL A O 1
ATOM 710 N N . GLY A 1 89 ? -0.448 -8.570 11.796 1.00 91.19 89 GLY A N 1
ATOM 711 C CA . GLY A 1 89 ? -1.704 -9.275 11.557 1.00 91.19 89 GLY A CA 1
ATOM 712 C C . GLY A 1 89 ? -2.463 -8.723 10.350 1.00 91.19 89 GLY A C 1
ATOM 713 O O . GLY A 1 89 ? -1.918 -7.980 9.535 1.00 91.19 89 GLY A O 1
ATOM 714 N N . GLY A 1 90 ? -3.738 -9.090 10.250 1.00 92.69 90 GLY A N 1
ATOM 715 C CA . GLY A 1 90 ? -4.632 -8.708 9.156 1.00 92.69 90 GLY A CA 1
ATOM 716 C C . GLY A 1 90 ? -5.301 -9.928 8.537 1.00 92.69 90 GLY A C 1
ATOM 717 O O . GLY A 1 90 ? -4.729 -11.016 8.544 1.00 92.69 90 GLY A O 1
ATOM 718 N N . ASP A 1 91 ? -6.520 -9.748 8.034 1.00 95.81 91 ASP A N 1
ATOM 719 C CA . ASP A 1 91 ? -7.233 -10.792 7.301 1.00 95.81 91 ASP A CA 1
ATOM 720 C C . ASP A 1 91 ? -6.596 -10.956 5.908 1.00 95.81 91 ASP A C 1
ATOM 722 O O . ASP A 1 91 ? -6.625 -9.999 5.129 1.00 95.81 91 ASP A O 1
ATOM 726 N N . PRO A 1 92 ? -6.029 -12.133 5.567 1.00 95.75 92 PRO A N 1
ATOM 727 C CA . PRO A 1 92 ? -5.438 -12.380 4.254 1.00 95.75 92 PRO A CA 1
ATOM 728 C C . PRO A 1 92 ? -6.386 -12.102 3.082 1.00 95.75 92 PRO A C 1
ATOM 730 O O . PRO A 1 92 ? -5.907 -11.764 2.001 1.00 95.75 92 PRO A O 1
ATOM 733 N N . ALA A 1 93 ? -7.705 -12.215 3.281 1.00 97.12 93 ALA A N 1
ATOM 734 C CA . ALA A 1 93 ? -8.705 -11.954 2.247 1.00 97.12 93 ALA A CA 1
ATOM 735 C C . ALA A 1 93 ? -8.773 -10.476 1.827 1.00 97.12 93 ALA A C 1
ATOM 737 O O . ALA A 1 93 ? -9.213 -10.182 0.718 1.00 97.12 93 ALA A O 1
ATOM 738 N N . LEU A 1 94 ? -8.303 -9.557 2.677 1.00 97.12 94 LEU A N 1
ATOM 739 C CA . LEU A 1 94 ? -8.252 -8.124 2.377 1.00 97.12 94 LEU A CA 1
ATOM 740 C C . LEU A 1 94 ? -6.989 -7.720 1.604 1.00 97.12 94 LEU A C 1
ATOM 742 O O . LEU A 1 94 ? -6.888 -6.574 1.171 1.00 97.12 94 LEU A O 1
ATOM 746 N N . PHE A 1 95 ? -6.008 -8.616 1.446 1.00 97.75 95 PHE A N 1
ATOM 747 C CA . PHE A 1 95 ? -4.752 -8.311 0.760 1.00 97.75 95 PHE A CA 1
ATOM 748 C C . PHE A 1 95 ? -4.792 -8.692 -0.722 1.00 97.75 95 PHE A C 1
ATOM 750 O O . PHE A 1 95 ? -4.922 -9.858 -1.093 1.00 97.75 95 PHE A O 1
ATOM 757 N N . HIS A 1 96 ? -4.523 -7.707 -1.570 1.00 97.94 96 HIS A N 1
ATOM 758 C CA . HIS A 1 96 ? -4.395 -7.833 -3.013 1.00 97.94 96 HIS A CA 1
ATOM 759 C C . HIS A 1 96 ? -2.942 -7.594 -3.429 1.00 97.94 96 HIS A C 1
ATOM 761 O O . HIS A 1 96 ? -2.378 -6.521 -3.207 1.00 97.94 96 HIS A O 1
ATOM 767 N N . VAL A 1 97 ? -2.321 -8.597 -4.048 1.00 97.50 97 VAL A N 1
ATOM 768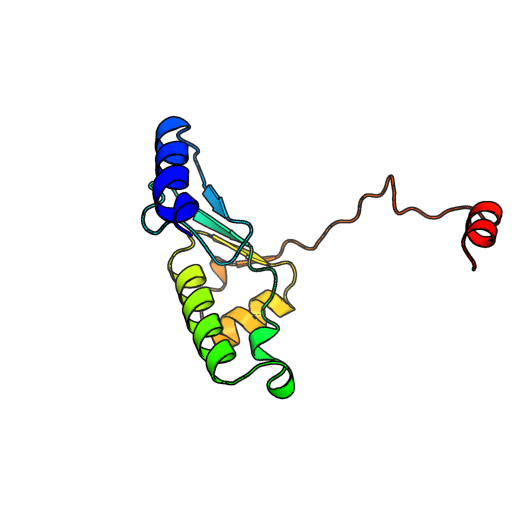 C CA . VAL A 1 97 ? -0.957 -8.467 -4.574 1.00 97.50 97 VAL A CA 1
ATOM 769 C C . VAL A 1 97 ? -1.018 -7.852 -5.969 1.00 97.50 97 VAL A C 1
ATOM 771 O O . VAL A 1 97 ? -1.545 -8.465 -6.894 1.00 97.50 97 VAL A O 1
ATOM 774 N N . ALA A 1 98 ? -0.454 -6.657 -6.119 1.00 96.81 98 ALA A N 1
ATOM 775 C CA . ALA A 1 98 ? -0.331 -5.950 -7.387 1.00 96.81 98 ALA A CA 1
ATOM 776 C C . ALA A 1 98 ? 1.145 -5.630 -7.648 1.00 96.81 98 ALA A C 1
ATOM 778 O O . ALA A 1 98 ? 1.678 -4.644 -7.138 1.00 96.81 98 ALA A O 1
ATOM 779 N N . TYR A 1 99 ? 1.813 -6.480 -8.432 1.00 96.12 99 TYR A N 1
ATOM 780 C CA . TYR A 1 99 ? 3.220 -6.293 -8.782 1.00 96.12 99 TYR A CA 1
ATOM 781 C C . TYR A 1 99 ? 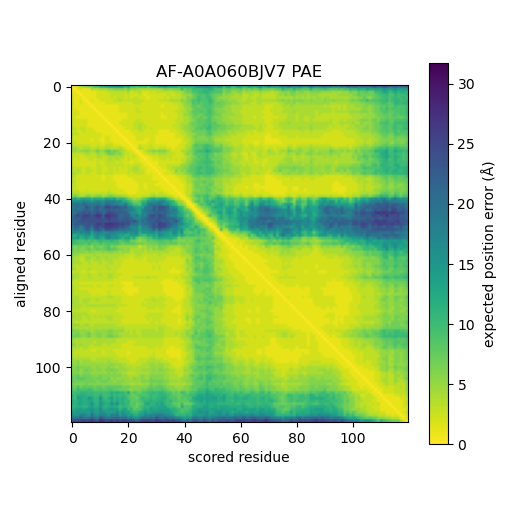3.447 -4.973 -9.521 1.00 96.12 99 TYR A C 1
ATOM 783 O O . TYR A 1 99 ? 2.627 -4.548 -10.336 1.00 96.12 99 TYR A O 1
ATOM 791 N N . HIS A 1 100 ? 4.589 -4.340 -9.260 1.00 93.69 100 HIS A N 1
ATOM 792 C CA . HIS A 1 100 ? 4.977 -3.142 -9.990 1.00 93.69 100 HIS A CA 1
ATOM 793 C C . HIS A 1 100 ? 5.163 -3.446 -11.478 1.00 93.69 100 HIS A C 1
ATOM 795 O O . HIS A 1 100 ? 5.852 -4.391 -11.864 1.00 93.69 100 HIS A O 1
ATOM 801 N N . GLY A 1 101 ? 4.526 -2.623 -12.307 1.00 93.38 101 GLY A N 1
ATOM 802 C CA . GLY A 1 101 ? 4.748 -2.614 -13.743 1.00 93.38 101 GLY A CA 1
ATOM 803 C C . GLY A 1 101 ? 6.005 -1.832 -14.114 1.00 93.38 101 GLY A C 1
ATOM 804 O O . GLY A 1 101 ? 6.582 -1.111 -13.302 1.00 93.38 101 GLY A O 1
ATOM 805 N N . VAL A 1 102 ? 6.388 -1.951 -15.381 1.00 95.75 102 VAL A N 1
ATOM 806 C CA . VAL A 1 102 ? 7.433 -1.142 -16.005 1.00 95.75 102 VAL A CA 1
ATOM 807 C C . VAL A 1 102 ? 6.867 -0.514 -17.275 1.00 95.75 102 VAL A C 1
ATOM 809 O O . VAL A 1 102 ? 6.107 -1.162 -18.000 1.00 95.75 102 VAL A O 1
ATOM 812 N N . ASP A 1 103 ? 7.214 0.744 -17.541 1.00 96.25 103 ASP A N 1
ATOM 813 C CA . ASP A 1 103 ? 6.847 1.405 -18.791 1.00 96.25 103 ASP A CA 1
ATOM 814 C C . ASP A 1 103 ? 7.642 0.792 -19.947 1.00 96.25 103 ASP A C 1
ATOM 816 O O . ASP A 1 103 ? 8.853 0.974 -20.043 1.00 96.25 103 ASP A O 1
ATOM 820 N N . ARG A 1 104 ? 6.961 0.061 -20.832 1.00 95.31 104 ARG A N 1
ATOM 821 C CA . ARG A 1 104 ? 7.591 -0.634 -21.964 1.00 95.31 104 ARG A CA 1
ATOM 822 C C . ARG A 1 104 ? 7.984 0.294 -23.112 1.00 95.31 104 ARG A C 1
ATOM 824 O O . ARG A 1 104 ? 8.741 -0.127 -23.977 1.00 95.31 104 ARG A O 1
ATOM 831 N N . SER A 1 105 ? 7.490 1.531 -23.140 1.00 94.38 105 SER A N 1
ATOM 832 C CA . SER A 1 105 ? 7.961 2.535 -24.102 1.00 94.38 105 SER A CA 1
ATOM 833 C C . SER A 1 105 ? 9.347 3.057 -23.724 1.00 94.38 105 SER A C 1
ATOM 835 O O . SER A 1 105 ? 10.154 3.358 -24.598 1.00 94.38 105 SER A O 1
ATOM 837 N N . VAL A 1 106 ? 9.655 3.073 -22.424 1.00 92.94 106 VAL A N 1
ATOM 838 C CA . VAL A 1 106 ? 10.955 3.481 -21.880 1.00 92.94 106 VAL A CA 1
ATOM 839 C C . VAL A 1 106 ? 11.891 2.280 -21.734 1.00 92.94 106 VAL A C 1
ATOM 841 O O . VAL A 1 106 ? 13.029 2.320 -22.188 1.00 92.94 106 VAL A O 1
ATOM 844 N N . PHE A 1 107 ? 11.410 1.188 -21.137 1.00 92.94 107 PHE A N 1
ATOM 845 C CA . PHE A 1 107 ? 12.177 -0.029 -20.880 1.00 92.94 107 PHE A CA 1
ATOM 846 C C . PHE A 1 107 ? 11.786 -1.127 -21.864 1.00 92.94 107 PHE A C 1
ATOM 848 O O . PHE A 1 107 ? 10.825 -1.874 -21.664 1.00 92.94 107 PHE A O 1
ATOM 855 N N . HIS A 1 108 ? 12.573 -1.242 -22.922 1.00 92.94 108 HIS A N 1
ATOM 856 C CA . HIS A 1 108 ? 12.432 -2.261 -23.950 1.00 92.94 108 HIS A CA 1
ATOM 857 C C . HIS A 1 108 ? 13.815 -2.739 -24.403 1.00 92.94 108 HIS A C 1
ATOM 859 O O . HIS A 1 108 ? 14.815 -2.055 -24.173 1.00 92.94 108 HIS A O 1
ATOM 865 N N . PRO A 1 109 ? 13.911 -3.921 -25.032 1.00 92.88 109 PRO A N 1
ATOM 866 C CA . PRO A 1 109 ? 15.142 -4.333 -25.688 1.00 92.88 109 P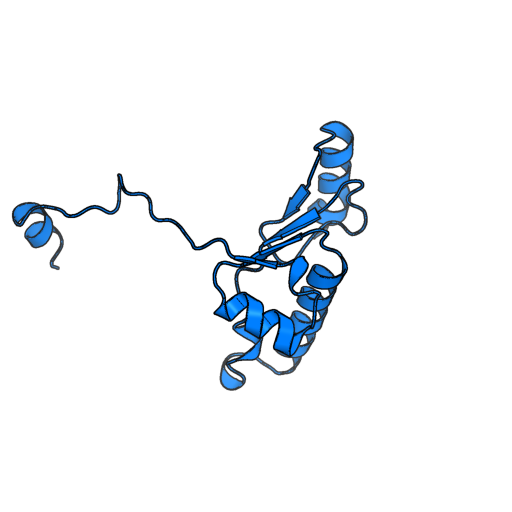RO A CA 1
ATOM 867 C C . PRO A 1 109 ? 15.544 -3.312 -26.757 1.00 92.88 109 PRO A C 1
ATOM 869 O O . PRO A 1 109 ? 14.755 -3.009 -27.649 1.00 92.88 109 PRO A O 1
ATOM 872 N N . VAL A 1 110 ? 16.774 -2.816 -26.665 1.00 93.56 110 VAL A N 1
ATOM 873 C CA . VAL A 1 110 ? 17.378 -1.905 -27.647 1.00 93.56 110 VAL A CA 1
ATOM 874 C C . VAL A 1 110 ? 18.409 -2.643 -28.509 1.00 93.56 110 VAL A C 1
ATOM 876 O O . VAL A 1 110 ? 18.810 -3.768 -28.180 1.00 93.56 110 VAL A O 1
ATOM 879 N N . ASP A 1 111 ? 18.822 -2.031 -29.617 1.00 94.69 111 ASP A N 1
ATOM 880 C CA . ASP A 1 111 ? 19.860 -2.567 -30.499 1.00 94.69 111 ASP A CA 1
ATOM 881 C C . ASP A 1 111 ? 21.283 -2.412 -29.918 1.00 94.69 111 ASP A C 1
ATOM 883 O O . ASP A 1 111 ? 21.500 -1.871 -28.830 1.00 94.69 111 ASP A O 1
ATOM 887 N N . ASP A 1 112 ? 22.278 -2.948 -30.629 1.00 95.25 112 ASP A N 1
ATOM 888 C CA . ASP A 1 112 ? 23.675 -2.918 -30.181 1.00 95.25 112 ASP A CA 1
ATOM 889 C C . ASP A 1 112 ? 24.308 -1.523 -30.242 1.00 95.25 112 ASP A C 1
ATOM 891 O O . ASP A 1 112 ? 25.287 -1.264 -29.538 1.00 95.25 112 ASP A O 1
ATOM 895 N N . GLU A 1 113 ? 23.789 -0.629 -31.082 1.00 94.00 113 GLU A N 1
ATOM 896 C CA . GLU A 1 113 ? 24.266 0.750 -31.167 1.00 94.00 113 GLU A CA 1
ATOM 897 C C . GLU A 1 113 ? 23.878 1.514 -29.905 1.00 94.00 113 GLU A C 1
ATOM 899 O O . GLU A 1 113 ? 24.743 2.075 -29.225 1.00 94.00 113 GLU A O 1
ATOM 904 N N . GLU A 1 114 ? 22.607 1.423 -29.528 1.00 90.00 114 GLU A N 1
ATOM 905 C CA . GLU A 1 114 ? 22.077 2.028 -28.319 1.00 90.00 114 GLU A CA 1
ATOM 906 C C . GLU A 1 114 ? 22.703 1.410 -27.063 1.00 90.00 114 GLU A C 1
ATOM 908 O O . GLU A 1 114 ? 23.101 2.140 -26.151 1.00 90.00 114 GLU A O 1
ATOM 913 N N . ARG A 1 115 ? 22.921 0.082 -27.037 1.00 90.31 115 ARG A N 1
ATOM 914 C CA . ARG A 1 115 ? 23.680 -0.581 -25.957 1.00 90.31 115 ARG A CA 1
ATOM 915 C C . ARG A 1 115 ? 25.087 -0.003 -25.799 1.00 90.31 115 ARG A C 1
ATOM 917 O O . ARG A 1 115 ? 25.509 0.257 -24.674 1.00 90.31 115 ARG A O 1
ATOM 924 N N . ARG A 1 116 ? 25.824 0.208 -26.896 1.00 94.06 116 ARG A N 1
ATOM 925 C CA . ARG A 1 116 ? 27.184 0.779 -26.848 1.00 94.06 116 ARG A CA 1
ATOM 926 C C . ARG A 1 116 ? 27.187 2.234 -26.389 1.00 94.06 116 ARG A C 1
ATOM 928 O O . ARG A 1 116 ? 28.108 2.628 -25.676 1.00 94.06 116 ARG A O 1
ATOM 935 N N . ARG A 1 117 ? 26.172 3.022 -26.759 1.00 91.44 117 ARG A N 1
ATOM 936 C CA . ARG A 1 117 ? 26.041 4.432 -26.358 1.00 91.44 117 ARG A CA 1
ATOM 937 C C . ARG A 1 117 ? 25.989 4.608 -24.837 1.00 91.44 117 ARG A C 1
ATOM 939 O O . ARG A 1 117 ? 26.551 5.574 -24.326 1.00 91.44 117 ARG A O 1
ATOM 946 N N . VAL A 1 118 ? 25.325 3.693 -24.127 1.00 87.62 118 VAL A N 1
ATOM 947 C CA . VAL A 1 118 ? 25.070 3.793 -22.676 1.00 87.62 118 VAL A CA 1
ATOM 948 C C . VAL A 1 118 ? 26.045 3.001 -21.799 1.00 87.62 118 VAL A C 1
ATOM 950 O O . VAL A 1 118 ? 25.969 3.100 -20.581 1.00 87.62 118 VAL A O 1
ATOM 953 N N . ALA A 1 119 ? 26.968 2.235 -22.384 1.00 82.75 119 ALA A N 1
ATOM 954 C CA . ALA A 1 119 ? 27.880 1.334 -21.668 1.00 82.75 119 ALA A CA 1
ATOM 955 C C . ALA A 1 119 ? 29.059 2.030 -20.938 1.00 82.75 119 ALA A C 1
ATOM 957 O O . ALA A 1 119 ? 30.147 1.459 -20.869 1.00 82.75 119 ALA A O 1
ATOM 958 N N . ARG A 1 120 ? 28.880 3.255 -20.423 1.00 59.03 120 ARG A N 1
ATOM 959 C CA . ARG A 1 120 ? 29.912 3.992 -19.666 1.00 59.03 120 ARG A CA 1
ATOM 960 C C . ARG A 1 120 ? 29.732 3.882 -18.161 1.00 59.03 120 ARG A C 1
ATOM 962 O O . ARG A 1 120 ? 28.600 4.121 -17.693 1.00 59.03 120 ARG A O 1
#

Foldseek 3Di:
DVCQQPVQLVVCVVVVDQEAEAADLDHHPCNVHAYEYEDEDLVLQVDPPVDDPVVSVVVLVSNLVSQVRHPAYEYQDPVRLVSNCVRNNHDSVRYDHDHDDDDCVVDDDDDPVVVVVPVD

InterPro domains:
  IPR028098 Glycosyltransferase subfamily 4-like, N-terminal domain [PF13439] (4-104)

Solvent-accessible surface area (backbone atoms only — not comparable to full-atom values): 7065 Å² total; per-residue (Å²): 109,71,54,47,62,49,54,45,32,50,48,37,67,73,68,61,60,83,60,46,76,27,87,35,62,59,73,42,90,69,48,91,49,52,30,35,30,26,47,85,75,41,62,78,74,78,45,75,86,84,46,59,73,68,57,40,56,50,47,46,54,44,45,34,50,32,55,76,65,38,70,30,35,37,20,49,33,69,66,41,46,54,46,37,36,73,74,50,46,64,66,71,89,39,56,42,72,52,66,82,83,76,61,58,89,78,61,61,94,72,57,74,65,60,50,61,74,66,72,118

Nearest PDB structures (foldseek):
  3c4q-assembly1_A  TM=7.531E-01  e=8.871E-05  Corynebacterium glutamicum
  3c4q-assembly2_B  TM=7.452E-01  e=9.466E-05  Corynebacterium glutamicum
  3c48-assembly1_A  TM=7.199E-01  e=3.245E-04  Corynebacterium glutamicum
  3c48-assembly1_B  TM=6.922E-01  e=2.850E-04  Corynebacterium glutamicum
  8dvz-assembly1_A  TM=7.400E-01  e=2.668E-02  Campylobacter concisus